Protein AF-A0A969F5V1-F1 (afdb_monomer_lite)

Structure (mmCIF, N/CA/C/O backbone):
data_AF-A0A969F5V1-F1
#
_entry.id   AF-A0A969F5V1-F1
#
loop_
_atom_site.group_PDB
_atom_site.id
_atom_site.type_symbol
_atom_site.label_atom_id
_atom_site.label_alt_id
_atom_site.label_comp_id
_atom_site.label_asym_id
_atom_site.label_entity_id
_atom_site.label_seq_id
_atom_site.pdbx_PDB_ins_code
_atom_site.Cartn_x
_atom_site.Cartn_y
_atom_site.Cartn_z
_atom_site.occupancy
_atom_site.B_iso_or_equiv
_atom_site.auth_seq_id
_atom_site.auth_comp_id
_atom_site.auth_asym_id
_atom_site.auth_atom_id
_atom_site.pdbx_PDB_model_num
ATOM 1 N N . MET A 1 1 ? 19.790 12.236 -21.712 1.00 66.25 1 MET A N 1
ATOM 2 C CA . MET A 1 1 ? 18.440 12.123 -21.104 1.00 66.25 1 MET A CA 1
ATOM 3 C C . MET A 1 1 ? 18.436 10.891 -20.194 1.00 66.25 1 MET A C 1
ATOM 5 O O . MET A 1 1 ? 19.042 9.916 -20.616 1.00 66.25 1 MET A O 1
ATOM 9 N N . PRO A 1 2 ? 17.841 10.930 -18.978 1.00 59.22 2 PRO A N 1
ATOM 10 C CA . PRO A 1 2 ? 16.520 11.521 -18.792 1.00 59.22 2 PRO A CA 1
ATOM 11 C C . PRO A 1 2 ? 16.375 12.531 -17.624 1.00 59.22 2 PRO A C 1
ATOM 13 O O . PRO A 1 2 ? 16.718 12.221 -16.486 1.00 59.22 2 PRO A O 1
ATOM 16 N N . PRO A 1 3 ? 15.739 13.693 -17.873 1.00 57.53 3 PRO A N 1
ATOM 17 C CA . PRO A 1 3 ? 15.213 14.589 -16.830 1.00 57.53 3 PRO A CA 1
ATOM 18 C C . PRO A 1 3 ? 14.035 13.986 -16.030 1.00 57.53 3 PRO A C 1
ATOM 20 O O . PRO A 1 3 ? 13.588 14.571 -15.049 1.00 57.53 3 PRO A O 1
ATOM 23 N N . LEU A 1 4 ? 13.554 12.791 -16.401 1.00 57.09 4 LEU A N 1
ATOM 24 C CA . LEU A 1 4 ? 12.458 12.083 -15.727 1.00 57.09 4 LEU A CA 1
ATOM 25 C C . LEU A 1 4 ? 12.852 11.504 -14.356 1.00 57.09 4 LEU A C 1
ATOM 27 O O . LEU A 1 4 ? 11.995 11.396 -13.481 1.00 57.09 4 LEU A O 1
ATOM 31 N N . ALA A 1 5 ? 14.130 11.163 -14.144 1.00 57.31 5 ALA A N 1
ATOM 32 C CA . ALA A 1 5 ? 14.616 10.577 -12.887 1.00 57.31 5 ALA A CA 1
ATOM 33 C C . ALA A 1 5 ? 14.577 11.574 -11.714 1.00 57.31 5 ALA A C 1
ATOM 35 O O . ALA A 1 5 ? 14.337 11.194 -10.572 1.00 57.31 5 ALA A O 1
ATOM 36 N N . CYS A 1 6 ? 14.769 12.865 -11.999 1.00 59.31 6 CYS A N 1
ATOM 37 C CA . CYS A 1 6 ? 14.751 13.912 -10.980 1.00 59.31 6 CYS A CA 1
ATOM 38 C C . CYS A 1 6 ? 13.319 14.195 -10.488 1.00 59.31 6 CYS A C 1
ATOM 40 O O . CYS A 1 6 ? 13.080 14.272 -9.285 1.00 59.31 6 CYS A O 1
ATOM 42 N N . GLY A 1 7 ? 12.343 14.246 -11.406 1.00 64.56 7 GLY A N 1
ATOM 43 C CA . GLY A 1 7 ? 10.935 14.467 -11.052 1.00 64.56 7 GLY A CA 1
ATOM 44 C C . GLY A 1 7 ? 10.349 13.332 -10.211 1.00 64.56 7 GLY A C 1
ATOM 45 O O . GLY A 1 7 ? 9.632 13.557 -9.241 1.00 64.56 7 GLY A O 1
ATOM 46 N N . SER A 1 8 ? 10.717 12.099 -10.524 1.00 56.69 8 SER A N 1
ATOM 47 C CA . SER A 1 8 ? 10.196 10.926 -9.832 1.00 56.69 8 SER A CA 1
ATOM 48 C C . SER A 1 8 ? 10.899 10.656 -8.489 1.00 56.69 8 SER A C 1
ATOM 50 O O . SER A 1 8 ? 10.228 10.264 -7.537 1.00 56.69 8 SER A O 1
ATOM 52 N N . LEU A 1 9 ? 12.178 11.027 -8.328 1.00 68.00 9 LEU A N 1
ATOM 53 C CA . LEU A 1 9 ? 12.812 11.138 -7.003 1.00 68.00 9 LEU A CA 1
ATOM 54 C C . LEU A 1 9 ? 12.117 12.193 -6.125 1.00 68.00 9 LEU A C 1
ATOM 56 O O . LEU A 1 9 ? 11.879 11.949 -4.943 1.00 68.00 9 LEU A O 1
ATOM 60 N N . SER A 1 10 ? 11.755 13.347 -6.701 1.00 73.25 10 SER A N 1
ATOM 61 C CA . SER A 1 10 ? 11.090 14.428 -5.958 1.00 73.25 10 SER A CA 1
ATOM 62 C C . SER A 1 10 ? 9.695 14.035 -5.460 1.00 73.25 10 SER A C 1
ATOM 64 O O . SER A 1 10 ? 9.315 14.383 -4.342 1.00 73.25 10 SER A O 1
ATOM 66 N N . LEU A 1 11 ? 8.963 13.236 -6.245 1.00 74.88 11 LEU A N 1
ATOM 67 C CA . LEU A 1 11 ? 7.660 12.691 -5.861 1.00 74.88 11 LEU A CA 1
ATOM 68 C C . LEU A 1 11 ? 7.782 11.734 -4.675 1.00 74.88 11 LEU A C 1
ATOM 70 O O . LEU A 1 11 ? 7.058 11.892 -3.694 1.00 74.88 11 LEU A O 1
ATOM 74 N N . ILE A 1 12 ? 8.731 10.794 -4.735 1.00 77.38 12 ILE A N 1
ATOM 75 C CA . ILE A 1 12 ? 8.981 9.840 -3.645 1.00 77.38 12 ILE A CA 1
ATOM 76 C C . ILE A 1 12 ? 9.321 10.596 -2.356 1.00 77.38 12 ILE A C 1
ATOM 78 O O . ILE A 1 12 ? 8.739 10.326 -1.306 1.00 77.38 12 ILE A O 1
ATOM 82 N N . LEU A 1 13 ? 10.215 11.585 -2.443 1.00 76.69 13 LEU A N 1
ATOM 83 C CA . LEU A 1 13 ? 10.626 12.383 -1.290 1.00 76.69 13 LEU A CA 1
ATOM 84 C C . LEU A 1 13 ? 9.446 13.153 -0.678 1.00 76.69 13 LEU A C 1
ATOM 86 O O . LEU A 1 13 ? 9.280 13.171 0.539 1.00 76.69 13 LEU A O 1
ATOM 90 N N . THR A 1 14 ? 8.602 13.751 -1.523 1.00 77.69 14 THR A N 1
ATOM 91 C CA . THR A 1 14 ? 7.444 14.540 -1.081 1.00 77.69 14 THR A CA 1
ATOM 92 C C . THR A 1 14 ? 6.412 13.667 -0.372 1.00 77.69 14 THR A C 1
ATOM 94 O O . THR A 1 14 ? 5.919 14.049 0.687 1.00 77.69 14 THR A O 1
ATOM 97 N N . VAL A 1 15 ? 6.121 12.476 -0.905 1.00 82.50 15 VAL A N 1
ATOM 98 C CA . VAL A 1 15 ? 5.184 11.527 -0.283 1.00 82.50 15 VAL A CA 1
ATOM 99 C C . VAL A 1 15 ? 5.692 11.078 1.085 1.00 82.50 15 VAL A C 1
ATOM 101 O O . VAL A 1 15 ? 4.935 11.124 2.052 1.00 82.50 15 VAL A O 1
ATOM 104 N N . ILE A 1 16 ? 6.973 10.707 1.193 1.00 81.00 16 ILE A N 1
ATOM 105 C CA . ILE A 1 16 ? 7.571 10.275 2.464 1.00 81.00 16 ILE A CA 1
ATOM 106 C C . ILE A 1 16 ? 7.471 11.385 3.512 1.00 81.00 16 ILE A C 1
ATOM 108 O O . ILE A 1 16 ? 6.985 11.143 4.615 1.00 81.00 16 ILE A O 1
ATOM 112 N N . VAL A 1 17 ? 7.884 12.609 3.168 1.00 85.00 17 VAL A N 1
ATOM 113 C CA . VAL A 1 17 ? 7.831 13.754 4.091 1.00 85.00 17 VAL A CA 1
ATOM 114 C C . VAL A 1 17 ? 6.399 14.026 4.548 1.00 85.00 17 VAL A C 1
ATOM 116 O O . VAL A 1 17 ? 6.174 14.273 5.732 1.00 85.00 17 VAL A O 1
ATOM 119 N N . HIS A 1 18 ? 5.421 13.940 3.645 1.00 79.12 18 HIS A N 1
ATOM 120 C CA . HIS A 1 18 ? 4.024 14.204 3.976 1.00 79.12 18 HIS A CA 1
ATOM 121 C C . HIS A 1 18 ? 3.433 13.133 4.907 1.00 79.12 18 HIS A C 1
ATOM 123 O O . HIS A 1 18 ? 2.822 13.463 5.924 1.00 79.12 18 HIS A O 1
ATOM 129 N N . VAL A 1 19 ? 3.670 11.849 4.617 1.00 83.44 19 VAL A N 1
ATOM 130 C CA . VAL A 1 19 ? 3.208 10.733 5.461 1.00 83.44 19 VAL A CA 1
ATOM 131 C C . VAL A 1 19 ? 3.832 10.813 6.854 1.00 83.44 19 VAL A C 1
ATOM 133 O O . VAL A 1 19 ? 3.121 10.756 7.851 1.00 83.44 19 VAL A O 1
ATOM 136 N N . VAL A 1 20 ? 5.146 11.027 6.943 1.00 85.69 20 VAL A N 1
ATOM 137 C CA . VAL A 1 20 ? 5.839 11.151 8.234 1.00 85.69 20 VAL A CA 1
ATOM 138 C C . VAL A 1 20 ? 5.343 12.372 9.011 1.00 85.69 20 VAL A C 1
ATOM 140 O O . VAL A 1 20 ? 5.062 12.266 10.201 1.00 85.69 20 VAL A O 1
ATOM 143 N N . SER A 1 21 ? 5.178 13.521 8.350 1.00 75.56 21 SER A N 1
ATOM 144 C CA . SER A 1 21 ? 4.692 14.744 8.995 1.00 75.56 21 SER A CA 1
ATOM 145 C C . SER A 1 21 ? 3.270 14.585 9.539 1.00 75.56 21 SER A C 1
ATOM 147 O O . SER A 1 21 ? 3.006 14.991 10.669 1.00 75.56 21 SER A O 1
ATOM 149 N N . THR A 1 22 ? 2.370 13.948 8.785 1.00 75.94 22 THR A N 1
ATOM 150 C CA . THR A 1 22 ? 0.998 13.674 9.244 1.00 75.94 22 THR A CA 1
ATOM 151 C C . THR A 1 22 ? 0.951 12.656 10.381 1.00 75.94 22 THR A C 1
ATOM 153 O O . THR A 1 22 ? 0.211 12.873 11.335 1.00 75.94 22 THR A O 1
ATOM 156 N N . ALA A 1 23 ? 1.778 11.607 10.346 1.00 79.31 23 ALA A N 1
ATOM 157 C CA . ALA A 1 23 ? 1.884 10.636 11.434 1.00 79.31 23 ALA A CA 1
ATOM 158 C C . ALA A 1 23 ? 2.411 11.275 12.729 1.00 79.31 23 ALA A C 1
ATOM 160 O O . ALA A 1 23 ? 1.820 11.091 13.789 1.00 79.31 23 ALA A O 1
ATOM 161 N N . ILE A 1 24 ? 3.476 12.083 12.648 1.00 84.12 24 ILE A N 1
ATOM 162 C CA . ILE A 1 24 ? 4.010 12.825 13.802 1.00 84.12 24 ILE A CA 1
ATOM 163 C C . ILE A 1 24 ? 2.953 13.782 14.355 1.00 84.12 24 ILE A C 1
ATOM 165 O O . ILE A 1 24 ? 2.760 13.833 15.565 1.00 84.12 24 ILE A O 1
ATOM 169 N N . ASN A 1 25 ? 2.249 14.513 13.488 1.00 81.19 25 ASN A N 1
ATOM 170 C CA . ASN A 1 25 ? 1.198 15.435 13.910 1.00 81.19 25 ASN A CA 1
ATOM 171 C C . ASN A 1 25 ? 0.019 14.701 14.578 1.00 81.19 25 ASN A C 1
ATOM 173 O O . ASN A 1 25 ? -0.518 15.175 15.577 1.00 81.19 25 ASN A O 1
ATOM 177 N N . ALA A 1 26 ? -0.350 13.522 14.071 1.00 70.44 26 ALA A N 1
ATOM 178 C CA . ALA A 1 26 ? -1.387 12.678 14.659 1.00 70.44 26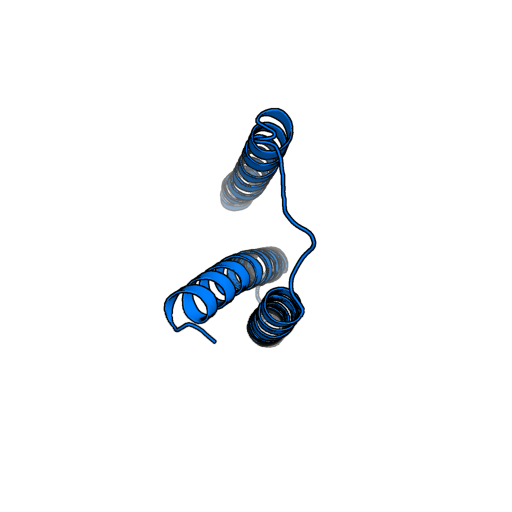 ALA A CA 1
ATOM 179 C C . ALA A 1 26 ? -0.986 12.160 16.051 1.00 70.44 26 ALA A C 1
ATOM 181 O O . ALA A 1 26 ? -1.777 12.261 16.984 1.00 70.44 26 ALA A O 1
ATOM 182 N N . ILE A 1 27 ? 0.255 11.685 16.214 1.00 77.31 27 ILE A N 1
ATOM 183 C CA . ILE A 1 27 ? 0.792 11.242 17.512 1.00 77.31 27 ILE A CA 1
ATOM 184 C C . ILE A 1 27 ? 0.902 12.422 18.488 1.00 77.31 27 ILE A C 1
ATOM 186 O O . ILE A 1 27 ? 0.541 12.300 19.653 1.00 77.31 27 ILE A O 1
ATOM 190 N N . ALA A 1 28 ? 1.373 13.583 18.028 1.00 80.12 28 ALA A N 1
ATOM 191 C CA . ALA A 1 28 ? 1.538 14.769 18.867 1.00 80.12 28 ALA A CA 1
ATOM 192 C C . ALA A 1 28 ? 0.204 15.331 19.384 1.00 80.12 28 ALA A C 1
ATOM 194 O O . ALA A 1 28 ? 0.176 15.946 20.446 1.00 80.12 28 ALA A O 1
ATOM 195 N N . THR A 1 29 ? -0.892 15.112 18.651 1.00 76.56 29 THR A N 1
ATOM 196 C CA . THR A 1 29 ? -2.225 15.620 19.009 1.00 76.56 29 THR A CA 1
ATOM 197 C C . THR A 1 29 ? -2.975 14.699 19.982 1.00 76.56 29 THR A C 1
ATOM 199 O O . THR A 1 29 ? -4.032 15.111 20.443 1.00 76.56 29 THR A O 1
ATOM 202 N N . ASN A 1 30 ? -2.436 13.504 20.296 1.00 61.47 30 ASN A N 1
ATOM 203 C CA . ASN A 1 30 ? -2.901 12.519 21.295 1.00 61.47 30 ASN A CA 1
ATOM 204 C C . ASN A 1 30 ? -4.213 12.906 22.005 1.00 61.47 30 ASN A C 1
ATOM 206 O O . ASN A 1 30 ? -4.205 13.449 23.106 1.00 61.47 30 ASN A O 1
ATOM 210 N N . GLN A 1 31 ? -5.346 12.660 21.338 1.00 56.19 31 GLN A N 1
ATOM 211 C CA . GLN A 1 31 ? -6.637 12.698 22.011 1.00 56.19 31 GLN A CA 1
ATOM 212 C C . GLN A 1 31 ? -6.775 11.395 22.797 1.00 56.19 31 GLN A C 1
ATOM 214 O O . GLN A 1 31 ? -6.737 10.306 22.225 1.00 56.19 31 GLN A O 1
ATOM 219 N N . ASP A 1 32 ? -6.839 11.577 24.112 1.00 56.69 32 ASP A N 1
ATOM 220 C CA . ASP A 1 32 ? -6.816 10.584 25.177 1.00 56.69 32 ASP A CA 1
ATOM 221 C C . ASP A 1 32 ? -7.968 9.559 25.140 1.00 56.69 32 ASP A C 1
ATOM 223 O O . ASP A 1 32 ? -9.009 9.770 24.518 1.00 56.69 32 ASP A O 1
ATOM 227 N N . ASP A 1 33 ? -7.756 8.473 25.893 1.00 49.81 33 ASP A N 1
ATOM 228 C CA . ASP A 1 33 ? -8.666 7.356 26.183 1.00 49.81 33 ASP A CA 1
ATOM 229 C C . ASP A 1 33 ? -9.076 6.500 24.978 1.00 49.81 33 ASP A C 1
ATOM 231 O O . ASP A 1 33 ? -10.220 6.497 24.524 1.00 49.81 33 ASP A O 1
ATOM 235 N N . VAL A 1 34 ? -8.138 5.666 24.513 1.00 58.91 34 VAL A N 1
ATOM 236 C CA . VAL A 1 34 ? -8.496 4.475 23.734 1.00 58.91 34 VAL A CA 1
ATOM 237 C C . VAL A 1 34 ? -8.951 3.400 24.731 1.00 58.91 34 VAL A C 1
ATOM 239 O O . VAL A 1 34 ? -8.104 2.850 25.442 1.00 58.91 34 VAL A O 1
ATOM 242 N N . PRO A 1 35 ? -10.261 3.097 24.843 1.00 64.62 35 PRO A N 1
ATOM 243 C CA . PRO A 1 35 ? -10.716 1.975 25.652 1.00 64.62 35 PRO A CA 1
ATOM 244 C C . PRO A 1 35 ? -10.032 0.680 25.184 1.00 64.62 35 PRO A C 1
ATOM 246 O O . PRO A 1 35 ? -9.659 0.574 24.012 1.00 64.62 35 PRO A O 1
ATOM 249 N N . PRO A 1 36 ? -9.838 -0.307 26.078 1.00 67.62 36 PRO A N 1
ATOM 250 C CA . PRO A 1 36 ? -9.210 -1.571 25.711 1.00 67.62 36 PRO A CA 1
ATOM 251 C C . PRO A 1 36 ? -9.911 -2.159 24.483 1.00 67.62 36 PRO A C 1
ATOM 253 O O . PRO A 1 36 ? -11.132 -2.305 24.487 1.00 67.62 36 PRO A O 1
ATOM 256 N N . ALA A 1 37 ? -9.126 -2.445 23.439 1.00 70.81 37 ALA A N 1
ATOM 257 C CA . ALA A 1 37 ? -9.638 -2.919 22.159 1.00 70.81 37 ALA A CA 1
ATOM 258 C C . ALA A 1 37 ? -10.518 -4.159 22.363 1.00 70.81 37 ALA A C 1
ATOM 260 O O . ALA A 1 37 ? -10.068 -5.160 22.930 1.00 70.81 37 ALA A O 1
ATOM 261 N N . ASP A 1 38 ? -11.767 -4.075 21.906 1.00 83.69 38 ASP A N 1
ATOM 262 C CA . ASP A 1 38 ? -12.724 -5.174 21.985 1.00 83.69 38 ASP A CA 1
ATOM 263 C C . ASP A 1 38 ? -12.255 -6.338 21.087 1.00 83.69 38 ASP A C 1
ATOM 265 O O . ASP A 1 38 ? -11.535 -6.147 20.098 1.00 83.69 38 ASP A O 1
ATOM 269 N N . GLU A 1 39 ? -12.685 -7.565 21.382 1.00 87.88 39 GLU A N 1
ATOM 270 C CA . GLU A 1 39 ? -12.427 -8.726 20.523 1.00 87.88 39 GLU A CA 1
ATOM 271 C C . GLU A 1 39 ? -12.927 -8.472 19.093 1.00 87.88 39 GLU A C 1
ATOM 273 O O . GLU A 1 39 ? -12.292 -8.899 18.122 1.00 87.88 39 GLU A O 1
ATOM 278 N N . ARG A 1 40 ? -14.022 -7.712 18.951 1.00 87.81 40 ARG A N 1
ATOM 279 C CA . ARG A 1 40 ? -14.556 -7.284 17.652 1.00 87.81 40 ARG A CA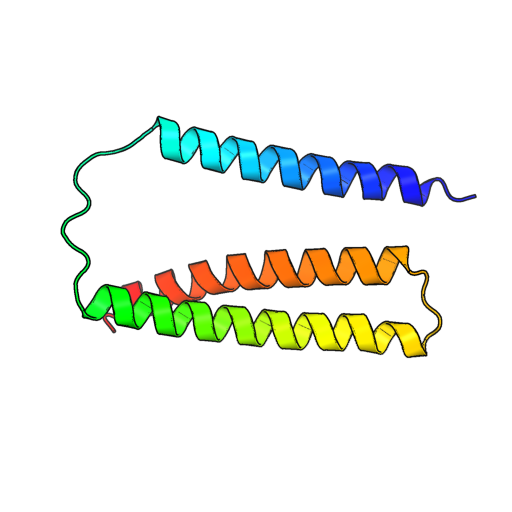 1
ATOM 280 C C . ARG A 1 40 ? -13.570 -6.409 16.881 1.00 87.81 40 ARG A C 1
ATOM 282 O O . ARG A 1 40 ? -13.320 -6.677 15.706 1.00 87.81 40 ARG A O 1
ATOM 289 N N . ASP A 1 41 ? -12.975 -5.413 17.531 1.00 88.25 41 ASP A N 1
ATOM 290 C CA . ASP A 1 41 ? -12.017 -4.498 16.901 1.00 88.25 41 ASP A CA 1
ATOM 291 C C . ASP A 1 41 ? -10.792 -5.258 16.389 1.00 88.25 41 ASP A C 1
ATOM 293 O O . ASP A 1 41 ? -10.368 -5.082 15.245 1.00 88.25 41 ASP A O 1
ATOM 297 N N . LYS A 1 42 ? -10.305 -6.217 17.182 1.00 89.38 42 LYS A N 1
ATOM 298 C CA . LYS A 1 42 ? -9.198 -7.094 16.791 1.00 89.38 42 LYS A CA 1
ATOM 299 C C . LYS A 1 42 ? -9.532 -7.944 15.564 1.00 89.38 42 LYS A C 1
ATOM 301 O O . LYS A 1 42 ? -8.695 -8.126 14.679 1.00 89.38 42 LYS A O 1
ATOM 306 N N . LEU A 1 43 ? -10.754 -8.471 15.474 1.00 91.94 43 LEU A N 1
ATOM 307 C CA . LEU A 1 43 ? -11.195 -9.226 14.297 1.00 91.94 43 LEU A CA 1
ATOM 308 C C . LEU A 1 43 ? -11.313 -8.338 13.053 1.00 91.94 43 LEU A C 1
ATOM 310 O O . LEU A 1 43 ? -10.958 -8.786 11.957 1.00 91.94 43 LEU A O 1
ATOM 314 N N . ILE A 1 44 ? -11.795 -7.102 13.200 1.00 92.00 44 ILE A N 1
ATOM 315 C CA . ILE A 1 44 ? -11.866 -6.125 12.106 1.00 92.00 44 ILE A CA 1
ATOM 316 C C . ILE A 1 44 ? -10.460 -5.800 11.604 1.00 92.00 44 ILE A C 1
ATOM 318 O O . ILE A 1 44 ? -10.219 -5.867 10.396 1.00 92.00 44 ILE A O 1
ATOM 322 N N . GLU A 1 45 ? -9.531 -5.514 12.516 1.00 92.31 45 GLU A N 1
ATOM 323 C CA . GLU A 1 45 ? -8.135 -5.222 12.201 1.00 92.31 45 GLU A CA 1
ATOM 324 C C . GLU A 1 45 ? -7.49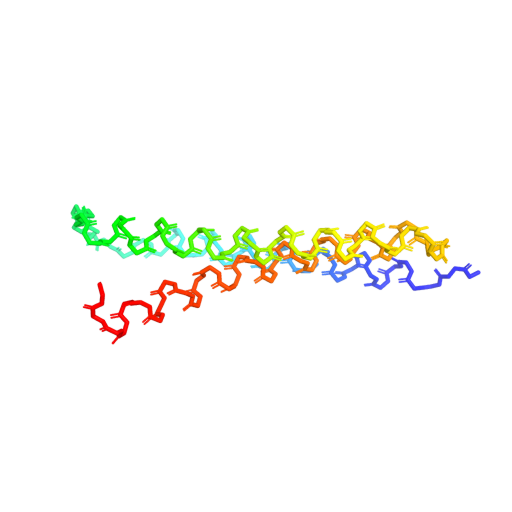9 -6.379 11.425 1.00 92.31 45 GLU A C 1
ATOM 326 O O . GLU A 1 45 ? -7.030 -6.186 10.305 1.00 92.31 45 GLU A O 1
ATOM 331 N N . LEU A 1 46 ? -7.584 -7.610 11.940 1.00 94.00 46 LEU A N 1
ATOM 332 C CA . LEU A 1 46 ? -7.035 -8.796 11.275 1.00 94.00 46 LEU A CA 1
ATOM 333 C C . LEU A 1 46 ? -7.628 -9.006 9.873 1.00 94.00 46 LEU A C 1
ATOM 335 O O . LEU A 1 46 ? -6.911 -9.343 8.926 1.00 94.00 46 LEU A O 1
ATOM 339 N N . LYS A 1 47 ? -8.940 -8.802 9.713 1.00 94.50 47 LYS A N 1
ATOM 340 C CA . LYS A 1 47 ? -9.635 -8.986 8.430 1.00 94.50 47 LYS A CA 1
ATOM 341 C C . LYS A 1 47 ? -9.246 -7.900 7.421 1.00 94.50 47 LYS A C 1
ATOM 343 O O . LYS A 1 47 ? -9.091 -8.202 6.236 1.00 94.50 47 LYS A O 1
ATOM 348 N N . ALA A 1 48 ? -9.055 -6.666 7.877 1.00 93.81 48 ALA A N 1
ATOM 349 C CA . ALA A 1 48 ? -8.588 -5.563 7.050 1.00 93.81 48 ALA A CA 1
ATOM 350 C C . ALA A 1 48 ? -7.115 -5.718 6.649 1.00 93.81 48 ALA A C 1
ATOM 352 O O . ALA A 1 48 ? -6.797 -5.576 5.469 1.00 93.81 48 ALA A O 1
ATOM 353 N N . THR A 1 49 ? -6.241 -6.107 7.580 1.00 94.69 49 THR A N 1
ATOM 354 C CA . THR A 1 49 ? -4.823 -6.391 7.311 1.00 94.69 49 THR A CA 1
ATOM 355 C C . THR A 1 49 ? -4.675 -7.517 6.297 1.00 94.69 49 THR A C 1
ATOM 357 O O . THR A 1 49 ? -3.921 -7.391 5.334 1.00 94.69 49 THR A O 1
ATOM 360 N N . ARG A 1 50 ? -5.475 -8.584 6.422 1.00 96.56 50 ARG A N 1
ATOM 361 C CA . ARG A 1 50 ? -5.528 -9.660 5.424 1.00 96.56 50 ARG A CA 1
ATOM 362 C C . ARG A 1 50 ? -5.870 -9.129 4.029 1.00 96.56 50 ARG A C 1
ATOM 364 O O . ARG A 1 50 ? -5.210 -9.483 3.058 1.00 96.56 50 ARG A O 1
ATOM 371 N N . ASN A 1 51 ? -6.902 -8.294 3.923 1.00 95.38 51 ASN A N 1
ATOM 372 C CA . ASN A 1 51 ? -7.329 -7.709 2.652 1.00 95.38 51 ASN A CA 1
ATOM 373 C C . ASN A 1 51 ? -6.257 -6.782 2.050 1.00 95.38 51 ASN A C 1
ATOM 375 O O . ASN A 1 51 ? -5.993 -6.850 0.850 1.00 95.38 51 ASN A O 1
ATOM 379 N N . SER A 1 52 ? -5.613 -5.964 2.884 1.00 95.44 52 SER A N 1
ATOM 380 C CA . SER A 1 52 ? -4.475 -5.120 2.509 1.00 95.44 52 SER A CA 1
ATOM 381 C C . SER A 1 52 ? -3.318 -5.952 1.947 1.00 95.44 52 SER A C 1
ATOM 383 O O . SER A 1 52 ? -2.846 -5.694 0.841 1.00 95.44 52 SER A O 1
ATOM 385 N N . HIS A 1 53 ? -2.927 -7.020 2.645 1.00 96.50 53 HIS A N 1
ATOM 386 C CA . HIS A 1 53 ? -1.828 -7.885 2.221 1.00 96.50 53 HIS A CA 1
ATOM 387 C C . HIS A 1 53 ? -2.132 -8.619 0.914 1.00 96.50 53 HIS A C 1
ATOM 389 O O . HIS A 1 53 ? -1.248 -8.741 0.071 1.00 96.50 53 HIS A O 1
ATOM 395 N N . TYR A 1 54 ? -3.376 -9.057 0.693 1.00 97.75 54 TYR A N 1
ATOM 396 C CA . TYR A 1 54 ? -3.765 -9.615 -0.604 1.00 97.75 54 TYR A CA 1
ATOM 397 C C . TYR A 1 54 ? -3.566 -8.609 -1.739 1.00 97.75 54 TYR A C 1
ATOM 399 O O . TYR A 1 54 ? -3.009 -8.968 -2.777 1.00 97.75 54 TYR A O 1
ATOM 407 N N . LEU A 1 55 ? -3.967 -7.350 -1.539 1.00 97.19 55 LEU A N 1
ATOM 408 C CA . LEU A 1 55 ? -3.765 -6.303 -2.538 1.00 97.19 55 LEU A CA 1
ATOM 409 C C . LEU A 1 55 ? -2.272 -6.033 -2.778 1.00 97.19 55 LEU A C 1
ATOM 411 O O . LEU A 1 55 ? -1.855 -5.914 -3.931 1.00 97.19 55 LEU A O 1
ATOM 415 N N . PHE A 1 56 ? -1.464 -6.007 -1.713 1.00 97.38 56 PHE A N 1
ATOM 416 C CA . PHE A 1 56 ? -0.014 -5.842 -1.820 1.00 97.38 56 PHE A CA 1
ATOM 417 C C . PHE A 1 56 ? 0.627 -6.968 -2.629 1.00 97.38 56 PHE A C 1
ATOM 419 O O . PHE A 1 56 ? 1.382 -6.699 -3.557 1.00 97.38 56 PHE A O 1
ATOM 426 N N . VAL A 1 57 ? 0.298 -8.225 -2.319 1.00 98.06 57 VAL A N 1
ATOM 427 C CA . VAL A 1 57 ? 0.831 -9.400 -3.021 1.00 98.06 57 VAL A CA 1
ATOM 428 C C . VAL A 1 57 ? 0.481 -9.348 -4.507 1.00 98.06 57 VAL A C 1
ATOM 430 O O . VAL A 1 57 ? 1.347 -9.580 -5.349 1.00 98.06 57 VAL A O 1
ATOM 433 N N . VAL A 1 58 ? -0.757 -8.983 -4.852 1.00 98.00 58 VAL A N 1
ATOM 434 C CA . VAL A 1 58 ? -1.165 -8.800 -6.253 1.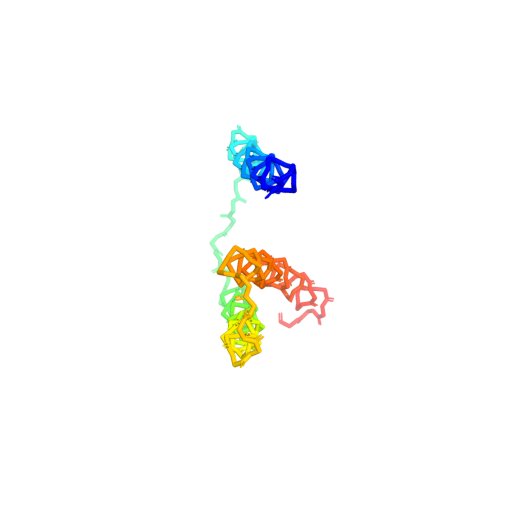00 98.00 58 VAL A CA 1
ATOM 435 C C . VAL A 1 58 ? -0.339 -7.699 -6.921 1.00 98.00 58 VAL A C 1
ATOM 437 O O . VAL A 1 58 ? 0.229 -7.928 -7.988 1.00 98.00 58 VAL A O 1
ATOM 440 N N . GLY A 1 59 ? -0.210 -6.529 -6.293 1.00 96.31 59 GLY A N 1
ATOM 441 C CA . GLY A 1 59 ? 0.593 -5.425 -6.826 1.00 96.31 59 GLY A CA 1
ATOM 442 C C . GLY A 1 59 ? 2.083 -5.764 -6.956 1.00 96.31 59 GLY A C 1
ATOM 443 O O . GLY A 1 59 ? 2.721 -5.390 -7.940 1.00 96.31 59 GLY A O 1
ATOM 444 N N . PHE A 1 60 ? 2.623 -6.543 -6.021 1.00 96.69 60 PHE A N 1
ATOM 445 C CA . PHE A 1 60 ? 3.987 -7.059 -6.056 1.00 96.69 60 PHE A CA 1
ATOM 446 C C . PHE A 1 60 ? 4.205 -7.983 -7.258 1.00 96.69 60 PHE A C 1
ATOM 448 O O . PHE A 1 60 ? 5.149 -7.777 -8.018 1.00 96.69 60 PHE A O 1
ATOM 455 N N . PHE A 1 61 ? 3.318 -8.958 -7.486 1.00 97.31 61 PHE A N 1
ATOM 456 C CA . PHE A 1 61 ? 3.426 -9.852 -8.642 1.00 97.31 61 PHE A CA 1
ATOM 457 C C . PHE A 1 61 ? 3.221 -9.124 -9.971 1.00 97.31 61 PHE A C 1
ATOM 459 O O . PHE A 1 61 ? 3.909 -9.448 -10.936 1.00 97.31 61 PHE A O 1
ATOM 466 N N . ILE A 1 62 ? 2.345 -8.116 -10.024 1.00 95.75 62 ILE A N 1
ATOM 467 C CA . ILE A 1 62 ? 2.223 -7.240 -11.198 1.00 95.75 62 ILE A CA 1
ATOM 468 C C . ILE A 1 62 ? 3.561 -6.541 -11.453 1.00 95.75 62 ILE A C 1
ATOM 470 O O . ILE A 1 62 ? 4.077 -6.627 -12.564 1.00 95.75 62 ILE A O 1
ATOM 474 N N . SER A 1 63 ? 4.164 -5.928 -10.428 1.00 93.00 63 SER A N 1
ATOM 475 C CA . SER A 1 63 ? 5.481 -5.281 -10.526 1.00 93.00 63 SER A CA 1
ATOM 476 C C . SER A 1 63 ? 6.564 -6.233 -11.020 1.00 93.00 63 SER A C 1
ATOM 478 O O . SER A 1 63 ? 7.312 -5.916 -11.945 1.00 93.00 63 SER A O 1
ATOM 480 N N . MET A 1 64 ? 6.592 -7.445 -10.473 1.00 92.56 64 MET A N 1
ATOM 481 C CA . MET A 1 64 ? 7.522 -8.485 -10.893 1.00 92.56 64 MET A CA 1
ATOM 482 C C . MET A 1 64 ? 7.276 -8.920 -12.344 1.00 92.56 64 MET A C 1
ATOM 484 O O . MET A 1 64 ? 8.224 -9.134 -13.090 1.00 92.56 64 MET A O 1
ATOM 488 N N . GLY A 1 65 ? 6.017 -8.998 -12.782 1.00 93.94 65 GLY A N 1
ATOM 489 C CA . GLY A 1 65 ? 5.650 -9.324 -14.162 1.00 93.94 65 GLY A CA 1
ATOM 490 C C . GLY A 1 65 ? 6.194 -8.321 -15.183 1.00 93.94 65 GLY A C 1
ATOM 491 O O . GLY A 1 65 ? 6.560 -8.713 -16.291 1.00 93.94 65 GLY A O 1
ATOM 492 N N . PHE A 1 66 ? 6.343 -7.048 -14.802 1.00 92.00 66 PHE A N 1
ATOM 493 C CA . PHE A 1 66 ? 6.947 -6.031 -15.667 1.00 92.00 66 PHE A CA 1
ATOM 494 C C . PHE A 1 66 ? 8.428 -6.302 -15.991 1.00 92.00 66 PHE A C 1
ATOM 496 O O . PHE A 1 66 ? 8.895 -5.886 -17.053 1.00 92.00 66 PHE A O 1
ATOM 503 N N . LEU A 1 67 ? 9.147 -7.090 -15.176 1.00 90.12 67 LEU A N 1
ATOM 504 C CA . LEU A 1 67 ? 10.521 -7.516 -15.488 1.00 90.12 67 LEU A CA 1
ATOM 505 C C . LEU A 1 67 ? 10.617 -8.268 -16.822 1.00 90.12 67 LEU A C 1
ATOM 507 O O . LEU A 1 67 ? 11.611 -8.120 -17.530 1.00 90.12 67 LEU A O 1
ATOM 511 N N . VAL A 1 68 ? 9.581 -9.028 -17.197 1.00 93.38 68 VAL A N 1
ATOM 512 C CA . VAL A 1 68 ? 9.553 -9.794 -18.456 1.00 93.38 68 VAL A CA 1
ATOM 513 C C . VAL A 1 68 ? 9.628 -8.869 -19.673 1.00 93.38 68 VAL A C 1
ATOM 515 O O . VAL A 1 68 ? 10.227 -9.214 -20.688 1.00 93.38 68 VAL A O 1
ATOM 518 N N . PHE A 1 69 ? 9.090 -7.656 -19.559 1.00 92.50 69 PHE A N 1
ATOM 519 C CA . PHE A 1 69 ? 9.074 -6.668 -20.636 1.00 92.50 69 PHE A CA 1
ATOM 520 C C . PHE A 1 69 ? 10.354 -5.825 -20.708 1.00 92.50 69 PHE A C 1
ATOM 522 O O . PHE A 1 69 ? 10.380 -4.816 -21.410 1.00 92.50 69 PHE A O 1
ATOM 529 N N . SER A 1 70 ? 11.419 -6.209 -19.989 1.00 88.50 70 SER A N 1
ATOM 530 C CA . SER A 1 70 ? 12.680 -5.454 -19.916 1.00 88.50 70 SER A CA 1
ATOM 531 C C . SER A 1 70 ? 12.474 -3.982 -19.532 1.00 88.50 70 SER A C 1
ATOM 533 O O . SER A 1 70 ? 13.221 -3.100 -19.960 1.00 88.50 70 SER A O 1
ATOM 535 N N . THR A 1 71 ? 11.438 -3.691 -18.736 1.00 88.25 71 THR A N 1
ATOM 536 C CA . THR A 1 71 ? 11.185 -2.323 -18.282 1.00 88.25 71 THR A CA 1
ATOM 537 C C . THR A 1 71 ? 12.315 -1.831 -17.381 1.00 88.25 71 THR A C 1
ATOM 539 O O . THR A 1 71 ? 12.872 -2.624 -16.618 1.00 88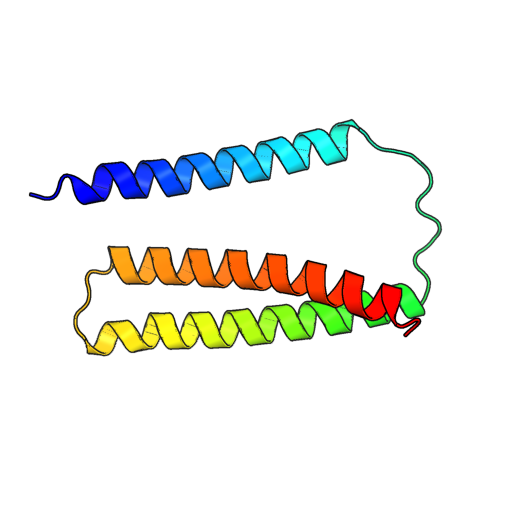.25 71 THR A O 1
ATOM 542 N N . PRO A 1 72 ? 12.628 -0.522 -17.395 1.00 90.56 72 PRO A N 1
ATOM 543 C CA . PRO A 1 72 ? 13.642 0.040 -16.513 1.00 90.56 72 PRO A CA 1
ATOM 544 C C . PRO A 1 72 ? 13.348 -0.278 -15.041 1.00 90.56 72 PRO A C 1
ATOM 546 O O . PRO A 1 72 ? 12.228 -0.057 -14.576 1.00 90.56 72 PRO A O 1
ATOM 549 N N . THR A 1 73 ? 14.365 -0.707 -14.285 1.00 86.19 73 THR A N 1
ATOM 550 C CA . THR A 1 73 ? 14.258 -1.059 -12.852 1.00 86.19 73 THR A CA 1
ATOM 551 C C . THR A 1 73 ? 13.609 0.045 -12.022 1.00 86.19 73 THR A C 1
ATOM 553 O O . THR A 1 73 ? 12.872 -0.221 -11.076 1.00 86.19 73 THR A O 1
ATOM 556 N N . PHE A 1 74 ? 13.830 1.297 -12.423 1.00 85.12 74 PHE A N 1
ATOM 557 C CA . PHE A 1 74 ? 13.194 2.459 -11.827 1.00 85.12 74 PHE A CA 1
ATOM 558 C C . PHE A 1 74 ? 11.657 2.370 -11.828 1.00 85.12 74 PHE A C 1
ATOM 560 O O . PHE A 1 74 ? 11.026 2.633 -10.809 1.00 85.12 74 PHE A O 1
ATOM 567 N N . VAL A 1 75 ? 11.042 1.972 -12.944 1.00 86.31 75 VAL A N 1
ATOM 568 C CA . VAL A 1 75 ? 9.578 1.891 -13.081 1.00 86.31 75 VAL A CA 1
ATOM 569 C C . VAL A 1 75 ? 9.011 0.801 -12.175 1.00 86.31 75 VAL A C 1
ATOM 571 O O . VAL A 1 75 ? 8.039 1.039 -11.465 1.00 86.31 75 VAL A O 1
ATOM 574 N N . ILE A 1 76 ? 9.668 -0.358 -12.142 1.00 88.31 76 ILE A N 1
ATOM 575 C CA . ILE A 1 76 ? 9.293 -1.505 -11.302 1.00 88.31 76 ILE A CA 1
ATOM 576 C C . ILE A 1 76 ? 9.347 -1.118 -9.818 1.00 88.31 76 ILE A C 1
ATOM 578 O O . ILE A 1 76 ? 8.410 -1.373 -9.061 1.00 88.31 76 ILE A O 1
ATOM 582 N N . PHE A 1 77 ? 10.409 -0.422 -9.405 1.00 84.62 77 PHE A N 1
ATOM 583 C CA . PHE A 1 77 ? 10.548 0.062 -8.033 1.00 84.62 77 PHE A CA 1
ATOM 584 C C . PHE A 1 77 ? 9.424 1.034 -7.642 1.00 84.62 77 PHE A C 1
ATOM 586 O O . PHE A 1 77 ? 8.814 0.881 -6.585 1.00 84.62 77 PHE A O 1
ATOM 593 N N . ASN A 1 78 ? 9.086 1.987 -8.517 1.00 85.19 78 ASN A N 1
ATOM 594 C CA . ASN A 1 78 ? 7.968 2.905 -8.277 1.00 85.19 78 ASN A CA 1
ATOM 595 C C . ASN A 1 78 ? 6.623 2.175 -8.214 1.00 85.19 78 ASN A C 1
ATOM 597 O O . ASN A 1 78 ? 5.786 2.514 -7.381 1.00 85.19 78 ASN A O 1
ATOM 601 N N . LEU A 1 79 ? 6.414 1.163 -9.058 1.00 89.50 79 LEU A N 1
ATOM 602 C CA . LEU A 1 79 ? 5.182 0.377 -9.056 1.00 89.50 79 LEU A CA 1
ATOM 603 C C . LEU A 1 79 ? 5.033 -0.440 -7.766 1.00 89.50 79 LEU A C 1
ATOM 605 O O . LEU A 1 79 ? 3.929 -0.569 -7.247 1.00 89.50 79 LEU A O 1
ATOM 609 N N . LEU A 1 80 ? 6.145 -0.929 -7.210 1.00 91.00 80 LEU A N 1
ATOM 610 C CA . LEU A 1 80 ? 6.168 -1.620 -5.921 1.00 91.00 80 LEU A CA 1
ATOM 611 C C . LEU A 1 80 ? 5.834 -0.666 -4.764 1.00 91.00 80 LEU A C 1
ATOM 613 O O . LEU A 1 80 ? 5.005 -1.003 -3.921 1.00 91.00 80 LEU A O 1
ATOM 617 N N . ILE A 1 81 ? 6.403 0.546 -4.756 1.00 87.25 81 ILE A N 1
ATOM 618 C CA . ILE A 1 81 ? 6.044 1.587 -3.777 1.00 87.25 81 ILE A CA 1
ATOM 619 C C . ILE A 1 81 ? 4.560 1.954 -3.895 1.00 87.25 81 ILE A C 1
ATOM 621 O O . ILE A 1 81 ? 3.868 2.052 -2.884 1.00 87.25 81 ILE A O 1
ATOM 625 N N . LEU A 1 82 ? 4.048 2.123 -5.117 1.00 88.25 82 LEU A N 1
ATOM 626 C CA . LEU A 1 82 ? 2.628 2.395 -5.342 1.00 88.25 82 LEU A CA 1
ATOM 627 C C . LEU A 1 82 ? 1.740 1.262 -4.828 1.00 88.25 82 LEU A C 1
ATOM 629 O O . LEU A 1 82 ? 0.740 1.540 -4.174 1.00 88.25 82 LEU A O 1
ATOM 633 N N . ALA A 1 83 ? 2.107 0.005 -5.083 1.00 94.00 83 ALA A N 1
ATOM 634 C CA . ALA A 1 83 ? 1.387 -1.153 -4.565 1.00 94.00 83 ALA A CA 1
ATOM 635 C C . ALA A 1 83 ? 1.361 -1.172 -3.030 1.00 94.00 83 ALA A C 1
ATOM 637 O O . ALA A 1 83 ? 0.311 -1.435 -2.45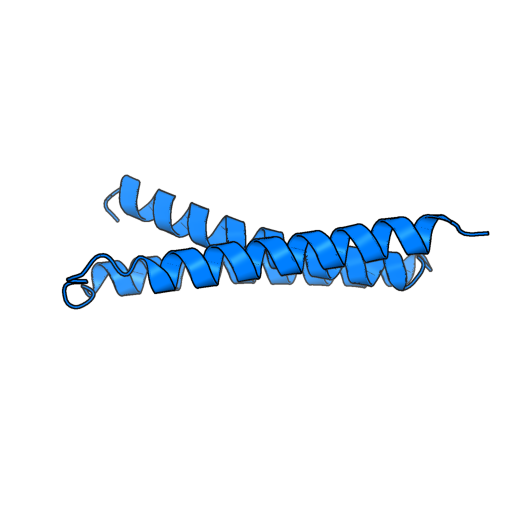2 1.00 94.00 83 ALA A O 1
ATOM 638 N N . PHE A 1 84 ? 2.483 -0.841 -2.384 1.00 92.38 84 PHE A N 1
ATOM 639 C CA . PHE A 1 84 ? 2.589 -0.742 -0.927 1.00 92.38 84 PHE A CA 1
ATOM 640 C C . PHE A 1 84 ? 1.679 0.352 -0.347 1.00 92.38 84 PHE A C 1
ATOM 642 O O . PHE A 1 84 ? 0.887 0.102 0.562 1.00 92.38 84 PHE A O 1
ATOM 649 N N . ILE A 1 85 ? 1.725 1.562 -0.910 1.00 88.06 85 ILE A N 1
ATOM 650 C CA . ILE A 1 85 ? 0.864 2.666 -0.461 1.00 88.06 85 ILE A CA 1
ATOM 651 C C . ILE A 1 85 ? -0.612 2.320 -0.702 1.00 88.06 85 ILE A C 1
ATOM 653 O O . ILE A 1 85 ? -1.453 2.535 0.169 1.00 88.06 85 ILE A O 1
ATOM 657 N N . ALA A 1 86 ? -0.936 1.746 -1.864 1.00 90.50 86 ALA A N 1
ATOM 658 C CA . ALA A 1 86 ? -2.295 1.331 -2.189 1.00 90.50 86 ALA A CA 1
ATOM 659 C C . ALA A 1 86 ? -2.818 0.256 -1.225 1.00 90.50 86 ALA A C 1
ATOM 661 O O . ALA A 1 86 ? -3.978 0.330 -0.817 1.00 90.50 86 ALA A O 1
ATOM 662 N N . SER A 1 87 ? -1.985 -0.712 -0.821 1.00 95.31 87 SER A N 1
ATOM 663 C CA . SER A 1 87 ? -2.377 -1.724 0.164 1.00 95.31 87 SER A CA 1
ATOM 664 C C . SER A 1 87 ? -2.664 -1.135 1.537 1.00 95.31 87 SER A C 1
ATOM 666 O O . SER A 1 87 ? -3.658 -1.520 2.151 1.00 95.31 87 SER A O 1
ATOM 668 N N . GLU A 1 88 ? -1.859 -0.186 2.012 1.00 92.31 88 GLU A N 1
ATOM 669 C CA . GLU A 1 88 ? -2.091 0.485 3.298 1.00 92.31 88 GLU A CA 1
ATOM 670 C C . GLU A 1 88 ? -3.412 1.260 3.285 1.00 92.31 88 GLU A C 1
ATOM 672 O O . GLU A 1 88 ? -4.287 1.048 4.126 1.00 92.31 88 GLU A O 1
ATOM 677 N N . VAL A 1 89 ? -3.619 2.082 2.252 1.00 90.12 89 VAL A N 1
ATOM 678 C CA . VAL A 1 89 ? -4.862 2.840 2.061 1.00 90.12 89 VAL A CA 1
ATOM 679 C C . VAL A 1 89 ? -6.069 1.899 2.009 1.00 90.12 89 VAL A C 1
ATOM 681 O O . VAL A 1 89 ? -7.073 2.133 2.683 1.00 90.12 89 VAL A O 1
ATOM 684 N N . PHE A 1 90 ? -5.973 0.794 1.267 1.00 93.81 90 PHE A N 1
ATOM 685 C CA . PHE A 1 90 ? -7.039 -0.205 1.189 1.00 93.81 90 PHE A CA 1
ATOM 686 C C . PHE A 1 90 ? -7.301 -0.918 2.524 1.00 93.81 90 PHE A C 1
ATOM 688 O O . PHE A 1 90 ? -8.447 -1.276 2.810 1.00 93.81 90 PHE A O 1
ATOM 695 N N . GLY A 1 91 ? -6.274 -1.095 3.358 1.00 92.25 91 GLY A N 1
ATOM 696 C CA . GLY A 1 91 ? -6.400 -1.578 4.733 1.00 92.25 91 GLY A CA 1
ATOM 697 C C . GLY A 1 91 ? -7.283 -0.656 5.569 1.00 92.25 91 GLY A C 1
ATOM 698 O O . GLY A 1 91 ? -8.296 -1.109 6.104 1.00 92.25 91 GLY A O 1
ATOM 699 N N . TYR A 1 92 ? -6.988 0.645 5.586 1.00 89.88 92 TYR A N 1
ATOM 700 C CA . TYR A 1 92 ? -7.807 1.636 6.296 1.00 89.88 92 TYR A CA 1
ATOM 701 C C . TYR A 1 92 ? -9.240 1.715 5.760 1.00 89.88 92 TYR A C 1
ATOM 703 O O . TYR A 1 92 ? -10.195 1.734 6.538 1.00 89.88 92 TYR A O 1
ATOM 711 N N . PHE A 1 93 ? -9.422 1.688 4.435 1.00 90.56 93 PHE A N 1
ATOM 712 C CA . PHE A 1 93 ? -10.761 1.621 3.839 1.00 90.56 93 PHE A CA 1
ATOM 713 C C . PHE A 1 93 ? -11.513 0.357 4.256 1.00 90.56 93 PHE A C 1
ATOM 715 O O . PHE A 1 93 ? -12.707 0.425 4.545 1.00 90.56 93 PHE A O 1
ATOM 722 N N . SER A 1 94 ? -10.828 -0.787 4.318 1.00 91.88 94 SER A N 1
ATOM 723 C CA . SER A 1 94 ? -11.418 -2.049 4.763 1.00 91.88 94 SER A CA 1
ATOM 724 C C . SER A 1 94 ? -11.846 -1.975 6.228 1.00 91.88 94 SER A C 1
ATOM 726 O O . SER A 1 94 ? -12.961 -2.385 6.541 1.00 91.88 94 SER A O 1
ATOM 728 N N . GLN A 1 95 ? -11.018 -1.406 7.111 1.00 90.81 95 GLN A N 1
ATOM 729 C CA . GLN A 1 95 ? -11.387 -1.177 8.513 1.00 90.81 95 GLN A CA 1
ATOM 730 C C . GLN A 1 95 ? -12.633 -0.292 8.605 1.00 90.81 95 GLN A C 1
ATOM 732 O O . GLN A 1 95 ? -13.636 -0.706 9.184 1.00 90.81 95 GLN A O 1
ATOM 737 N N . LEU A 1 96 ? -12.623 0.880 7.958 1.00 89.19 96 LEU A N 1
ATOM 738 C CA . LEU A 1 96 ? -13.754 1.814 7.962 1.00 89.19 96 LEU A CA 1
ATOM 739 C C . LEU A 1 96 ? -15.039 1.171 7.419 1.00 89.19 96 LEU A C 1
ATOM 741 O O . LEU A 1 96 ? -16.131 1.411 7.940 1.00 89.19 96 LEU A O 1
ATOM 745 N N . TYR A 1 97 ? -14.918 0.344 6.381 1.00 93.12 97 TYR A N 1
ATOM 746 C CA . TYR A 1 97 ? -16.034 -0.391 5.802 1.00 93.12 97 TYR A CA 1
ATOM 747 C C . TYR A 1 97 ? -16.634 -1.402 6.789 1.00 93.12 97 TYR A C 1
ATOM 749 O O . TYR A 1 97 ? -17.854 -1.420 6.969 1.00 93.12 97 TYR A O 1
ATOM 757 N N . TYR A 1 98 ? -15.809 -2.218 7.453 1.00 92.19 98 TYR A N 1
ATOM 758 C CA . TYR A 1 98 ? -16.290 -3.191 8.440 1.00 92.19 98 TYR A CA 1
ATOM 759 C C . TYR A 1 98 ? -16.888 -2.509 9.676 1.00 92.19 98 TYR A C 1
ATOM 761 O O . TYR A 1 98 ? -17.955 -2.928 10.125 1.00 92.19 98 TYR A O 1
ATOM 769 N N . TYR A 1 99 ? -16.291 -1.405 10.137 1.00 89.62 99 TYR A N 1
ATOM 770 C CA . TYR A 1 99 ? -16.848 -0.584 11.214 1.00 89.62 99 TYR A CA 1
ATOM 771 C C . TYR A 1 99 ? -18.241 -0.048 10.875 1.00 89.62 99 TYR A C 1
ATOM 773 O O . TYR A 1 99 ? -19.167 -0.185 11.670 1.00 89.62 99 TYR A O 1
ATOM 781 N N . ARG A 1 100 ? -18.429 0.515 9.673 1.00 87.12 100 ARG A N 1
ATOM 782 C CA . ARG A 1 100 ? -19.737 1.040 9.236 1.00 87.12 100 ARG A CA 1
ATOM 783 C C . ARG A 1 100 ? -20.795 -0.041 9.058 1.00 87.12 100 ARG A C 1
ATOM 785 O O . ARG A 1 100 ? -21.980 0.245 9.186 1.00 87.12 100 ARG A O 1
ATOM 792 N N . ARG A 1 101 ? -20.382 -1.265 8.730 1.00 87.69 101 ARG A N 1
ATOM 793 C CA . ARG A 1 101 ? -21.296 -2.392 8.523 1.00 87.69 101 ARG A CA 1
ATOM 794 C C . ARG A 1 101 ? -21.704 -3.076 9.835 1.00 87.69 101 ARG A C 1
ATOM 796 O O . ARG A 1 101 ? -22.566 -3.947 9.794 1.00 87.69 101 ARG A O 1
ATOM 803 N N . GLY A 1 102 ? -21.121 -2.675 10.969 1.00 76.00 102 GLY A N 1
ATOM 804 C CA . GLY A 1 102 ? -21.408 -3.253 12.284 1.00 76.00 102 GLY A CA 1
ATOM 805 C C . GLY A 1 102 ? -20.948 -4.706 12.418 1.00 76.00 102 GLY A C 1
ATOM 806 O O . GLY A 1 102 ? -21.583 -5.471 13.139 1.00 76.00 102 GLY A O 1
ATOM 807 N N . PHE A 1 103 ? -19.907 -5.090 11.671 1.00 58.78 103 PHE A N 1
ATOM 808 C CA . PHE A 1 103 ? -19.290 -6.413 11.782 1.00 58.78 103 PHE A CA 1
ATOM 809 C C . PHE A 1 103 ? -18.359 -6.496 12.993 1.00 58.78 103 PHE A C 1
ATOM 811 O O . PHE A 1 103 ? -17.877 -5.429 13.440 1.00 58.78 103 PHE A O 1
#

Radius of gyration: 17.74 Å; chains: 1; bounding box: 40×26×47 Å

Secondary structure (DSSP, 8-state):
--THHHHHHHHHHHHHHHHHHHHHHHHHT--S--PPPPHHHHHHHHHHHHHHHHHHHHHHHHHHHHGGGT--HHHHHHHHHHHHHHHHHHHHHHHHHHHHTT-

Foldseek 3Di:
DDPVVVVVVVVVVVVVCVVVVVVVVVVVVDPDDDDDQDPLLVVLLVVLLVQLVVQLVVQLVVLVVCVVVVDPPVVSVVSNVVSNVVSVVSSVVSSVVCVVVVD

Sequence (103 aa):
MPPLACGSLSLILTVIVHVVSTAINAIATNQDDVPPADERDKLIELKATRNSHYLFVVGFFISMGFLVFSTPTFVIFNLLILAFIASEVFGYFSQLYYYRRGF

pLDDT: mean 83.59, std 12.4, range [49.81, 98.06]